Protein AF-A0A7W1ICN4-F1 (afdb_monomer_lite)

Foldseek 3Di:
DVVVLVVVLVPDPDPVSLVVLVVLLVVLVVVCVVPVLPLVSLLVNLVSLLPDDVVSRNDLVVSLVSLVSSCVNPVLSSLLSQCVSCLSVVDLVSNVVSLVVCLQVQQAVSCVVCPSVVSQLVSLVPDPDPVSSVVSVVSSVVSNVVNVD

Sequence (149 aa):
MAQACLSHARENPGLGAIGKVQKGRAALDRAIMLDPDNLEARTTLMQFLLQAPSIVGGSKSKARGQAQEIARRNPLRGLLARLEIAAAVGKERELVQVYDEAAPVLGTPADSAGTVSRAFLSTASKVKDGELREMLTAKLRAARITSRG

Structure (mmCIF, N/CA/C/O backbone):
data_AF-A0A7W1ICN4-F1
#
_entry.id   AF-A0A7W1ICN4-F1
#
loop_
_atom_site.group_PDB
_atom_site.id
_atom_site.type_symbol
_atom_site.label_atom_id
_atom_site.label_alt_id
_atom_site.label_comp_id
_atom_site.label_asym_id
_atom_site.label_entity_id
_atom_site.label_seq_id
_atom_site.pdbx_PDB_ins_code
_atom_site.Cartn_x
_atom_site.Cartn_y
_atom_site.Cartn_z
_atom_site.occupancy
_atom_site.B_iso_or_equiv
_atom_site.auth_seq_id
_atom_site.auth_comp_id
_atom_site.auth_asym_id
_atom_site.auth_atom_id
_atom_site.pdbx_PDB_model_num
ATOM 1 N N . MET A 1 1 ? 16.818 -11.977 -4.623 1.00 45.66 1 MET A N 1
ATOM 2 C CA . MET A 1 1 ? 17.805 -11.282 -5.485 1.00 45.66 1 MET A CA 1
ATOM 3 C C . MET A 1 1 ? 17.417 -9.831 -5.805 1.00 45.66 1 MET A C 1
ATOM 5 O O . MET A 1 1 ? 18.296 -8.982 -5.775 1.00 45.66 1 MET A O 1
ATOM 9 N N . ALA A 1 2 ? 16.136 -9.490 -6.016 1.00 47.25 2 ALA A N 1
ATOM 10 C CA . ALA A 1 2 ? 15.715 -8.110 -6.330 1.00 47.25 2 ALA A CA 1
ATOM 11 C C . ALA A 1 2 ? 15.937 -7.067 -5.205 1.00 47.25 2 ALA A C 1
ATOM 13 O O . ALA A 1 2 ? 16.170 -5.895 -5.488 1.00 47.25 2 ALA A O 1
ATOM 14 N N . GLN A 1 3 ? 15.935 -7.475 -3.930 1.00 45.19 3 GLN A N 1
ATOM 15 C CA . GLN A 1 3 ? 16.118 -6.557 -2.792 1.00 45.19 3 GLN A CA 1
ATOM 16 C C . GLN A 1 3 ? 17.562 -6.055 -2.610 1.00 45.19 3 GLN A C 1
ATOM 18 O O . GLN A 1 3 ? 17.759 -4.979 -2.052 1.00 45.19 3 GLN A O 1
ATOM 23 N N . ALA A 1 4 ? 18.566 -6.783 -3.113 1.00 46.09 4 ALA A N 1
ATOM 24 C CA . ALA A 1 4 ? 19.978 -6.432 -2.927 1.00 46.09 4 ALA A CA 1
ATOM 25 C C . ALA A 1 4 ? 20.443 -5.279 -3.840 1.00 46.09 4 ALA A C 1
ATOM 27 O O . ALA A 1 4 ? 21.344 -4.522 -3.483 1.00 46.09 4 ALA A O 1
ATOM 28 N N . CYS A 1 5 ? 19.799 -5.088 -4.998 1.00 47.78 5 CYS A N 1
ATOM 29 C CA . CYS A 1 5 ? 20.092 -3.944 -5.867 1.00 47.78 5 CYS A CA 1
ATOM 30 C C . CYS A 1 5 ? 19.538 -2.622 -5.320 1.00 47.78 5 CYS A C 1
ATOM 32 O O . CYS A 1 5 ? 20.074 -1.563 -5.646 1.00 47.78 5 CYS A O 1
ATOM 34 N N . LEU A 1 6 ? 18.488 -2.665 -4.492 1.00 48.91 6 LEU A N 1
ATO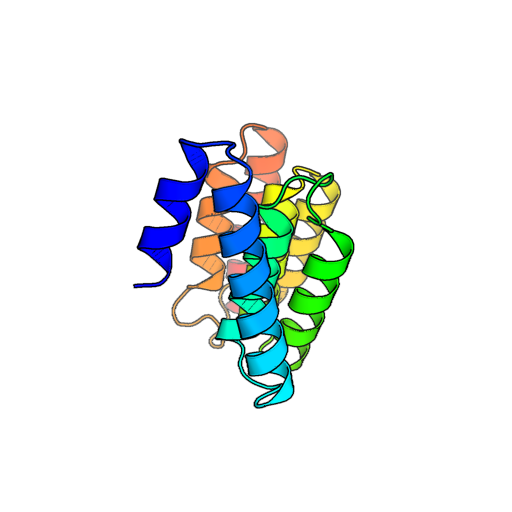M 35 C CA . LEU A 1 6 ? 17.841 -1.455 -3.985 1.00 48.91 6 LEU A CA 1
ATOM 36 C C . LEU A 1 6 ? 18.687 -0.748 -2.910 1.00 48.91 6 LEU A C 1
ATOM 38 O O . LEU A 1 6 ? 18.615 0.471 -2.778 1.00 48.91 6 LEU A O 1
ATOM 42 N N . SER A 1 7 ? 19.509 -1.497 -2.166 1.00 46.06 7 SER A N 1
ATOM 43 C CA . SER A 1 7 ? 20.344 -0.977 -1.073 1.00 46.06 7 SER A CA 1
ATOM 44 C C . SER A 1 7 ? 21.596 -0.252 -1.580 1.00 46.06 7 SER A C 1
ATOM 46 O O . SER A 1 7 ? 21.939 0.799 -1.055 1.00 46.06 7 SER A O 1
ATOM 48 N N . HIS A 1 8 ? 22.233 -0.744 -2.649 1.00 41.31 8 HIS A N 1
ATOM 49 C CA . HIS A 1 8 ? 23.480 -0.157 -3.167 1.00 41.31 8 HIS A CA 1
ATOM 50 C C . HIS A 1 8 ? 23.282 1.151 -3.956 1.00 41.31 8 HIS A C 1
ATOM 52 O O . HIS A 1 8 ? 24.215 1.937 -4.103 1.00 41.31 8 HIS A O 1
ATOM 58 N N . ALA A 1 9 ? 22.078 1.424 -4.468 1.00 44.50 9 ALA A N 1
ATOM 59 C CA . ALA A 1 9 ? 21.815 2.637 -5.249 1.00 44.50 9 ALA A CA 1
ATOM 60 C C . ALA A 1 9 ? 21.712 3.917 -4.394 1.00 44.50 9 ALA A C 1
ATOM 62 O O . ALA A 1 9 ? 21.742 5.016 -4.946 1.00 44.50 9 ALA A O 1
ATOM 63 N N . ARG A 1 10 ? 21.598 3.796 -3.062 1.00 49.78 10 ARG A N 1
ATOM 64 C CA . ARG A 1 10 ? 21.514 4.944 -2.142 1.00 49.78 10 ARG A CA 1
ATOM 65 C C . ARG A 1 10 ? 22.868 5.595 -1.839 1.00 49.78 10 ARG A C 1
ATOM 67 O O . ARG A 1 10 ? 22.879 6.745 -1.418 1.00 49.78 10 ARG A O 1
ATOM 74 N N . GLU A 1 11 ? 23.981 4.902 -2.084 1.00 46.31 11 GLU A N 1
ATOM 75 C CA . GLU A 1 11 ? 25.317 5.348 -1.654 1.00 46.31 11 GLU A CA 1
ATOM 76 C C . GLU A 1 11 ? 26.152 6.014 -2.766 1.00 46.31 11 GLU A C 1
ATOM 78 O O . GLU A 1 11 ? 27.210 6.562 -2.482 1.00 46.31 11 GLU A O 1
ATOM 83 N N . ASN A 1 12 ? 25.686 6.038 -4.025 1.00 42.00 12 ASN A N 1
ATOM 84 C CA . ASN A 1 12 ? 26.411 6.663 -5.143 1.00 42.00 12 ASN A CA 1
ATOM 85 C C . ASN A 1 12 ? 25.466 7.402 -6.119 1.00 42.00 12 ASN A C 1
ATOM 87 O O . ASN A 1 12 ? 24.903 6.760 -7.012 1.00 42.00 12 ASN A O 1
ATOM 91 N N . PRO A 1 13 ? 25.320 8.742 -6.053 1.00 43.41 13 PRO A N 1
ATOM 92 C CA . PRO A 1 13 ? 24.553 9.523 -7.029 1.00 43.41 13 PRO A CA 1
ATOM 93 C C . PRO A 1 13 ? 25.355 9.755 -8.328 1.00 43.41 13 PRO A C 1
ATOM 95 O O . PRO A 1 13 ? 25.421 10.861 -8.854 1.00 43.41 13 PRO A O 1
ATOM 98 N N . GLY A 1 14 ? 26.005 8.713 -8.850 1.00 44.78 14 GLY A N 1
ATOM 99 C CA . GLY A 1 14 ? 26.716 8.761 -10.126 1.00 44.78 14 GLY A CA 1
ATOM 100 C C . GLY A 1 14 ? 25.778 8.462 -11.298 1.00 44.78 14 GLY A C 1
ATOM 101 O O . GLY A 1 14 ? 24.922 7.580 -11.208 1.00 44.78 14 GLY A O 1
ATOM 102 N N . LEU A 1 15 ? 25.982 9.130 -12.437 1.00 49.59 15 LEU A N 1
ATOM 103 C CA . LEU A 1 15 ? 25.250 8.927 -13.704 1.00 49.59 15 LEU A CA 1
ATOM 104 C C . LEU A 1 15 ? 25.098 7.439 -14.118 1.00 49.59 15 LEU A C 1
ATOM 106 O O . LEU A 1 15 ? 24.115 7.068 -14.759 1.00 49.59 15 LEU A O 1
ATOM 110 N N . GLY A 1 16 ? 26.010 6.554 -13.693 1.00 47.81 16 GLY A N 1
ATOM 111 C CA . GLY A 1 16 ? 25.935 5.104 -13.926 1.00 47.81 16 GLY A CA 1
ATOM 112 C C . GLY A 1 16 ? 24.866 4.348 -13.115 1.00 47.81 16 GLY A C 1
ATOM 113 O O . GLY A 1 16 ? 24.321 3.355 -13.604 1.00 47.81 16 GLY A O 1
ATOM 114 N N . ALA A 1 17 ? 24.512 4.809 -11.910 1.00 51.34 17 ALA A N 1
ATOM 115 C CA . ALA A 1 17 ? 23.423 4.227 -11.116 1.00 51.34 17 ALA A CA 1
ATOM 116 C C . ALA A 1 17 ? 22.057 4.558 -11.738 1.00 51.34 17 ALA A C 1
ATOM 118 O O . ALA A 1 17 ? 21.186 3.691 -11.825 1.00 51.34 17 ALA A O 1
ATOM 119 N N . ILE A 1 18 ? 21.920 5.771 -12.285 1.00 52.81 18 ILE A N 1
ATOM 120 C CA . ILE A 1 18 ? 20.729 6.229 -13.014 1.00 52.81 18 ILE A CA 1
ATOM 121 C C . ILE A 1 18 ? 20.481 5.350 -14.255 1.00 52.81 18 ILE A C 1
ATOM 123 O O . ILE A 1 18 ? 19.350 4.931 -14.499 1.00 52.81 18 ILE A O 1
ATOM 127 N N . GLY A 1 19 ? 21.533 4.981 -14.997 1.00 54.75 19 GLY A N 1
ATOM 128 C CA . GLY A 1 19 ? 21.420 4.088 -16.158 1.00 54.75 19 GLY A CA 1
ATOM 129 C C . GLY A 1 19 ? 20.958 2.662 -15.815 1.00 54.75 19 GLY A C 1
ATOM 130 O O . GLY A 1 19 ? 20.161 2.076 -16.548 1.00 54.75 19 GLY A O 1
ATOM 131 N N . LYS A 1 20 ? 21.400 2.095 -14.684 1.00 56.78 20 LYS A N 1
ATOM 132 C CA . LYS A 1 20 ? 20.951 0.765 -14.212 1.00 56.78 20 LYS A CA 1
ATOM 133 C C . LYS A 1 20 ? 19.494 0.788 -13.741 1.00 56.78 20 LYS A C 1
ATOM 135 O O . LYS A 1 20 ? 18.730 -0.123 -14.049 1.00 56.78 20 LYS A O 1
ATOM 140 N N . VAL A 1 21 ? 19.112 1.863 -13.060 1.00 63.19 21 VAL A N 1
ATOM 141 C CA . VAL A 1 21 ? 17.748 2.164 -12.610 1.00 63.19 21 VAL A CA 1
ATOM 142 C C . VAL A 1 21 ? 16.800 2.253 -13.819 1.00 63.19 21 VAL A C 1
ATOM 144 O O . VAL A 1 21 ? 15.789 1.552 -13.862 1.00 63.19 21 VAL A O 1
ATOM 147 N N . GLN A 1 22 ? 17.165 2.984 -14.876 1.00 64.12 22 GLN A N 1
ATOM 148 C CA . GLN A 1 22 ? 16.359 3.063 -16.105 1.00 64.12 22 GLN A CA 1
ATOM 149 C C . GLN A 1 22 ? 16.247 1.727 -16.862 1.00 64.12 22 GLN A C 1
ATOM 151 O O . GLN A 1 22 ? 15.160 1.387 -17.329 1.00 64.12 22 GLN A O 1
ATOM 156 N N . LYS A 1 23 ? 17.327 0.934 -16.944 1.00 68.56 23 LYS A N 1
ATOM 157 C CA . LYS A 1 23 ? 17.278 -0.418 -17.536 1.00 68.56 23 LYS A CA 1
ATOM 158 C C . LYS A 1 23 ? 16.360 -1.358 -16.753 1.00 68.56 23 LYS A C 1
ATOM 160 O O . LYS A 1 23 ? 15.609 -2.111 -17.366 1.00 68.56 23 LYS A O 1
ATOM 165 N N . GLY A 1 24 ? 16.378 -1.278 -15.421 1.00 73.69 24 GLY A N 1
ATOM 166 C CA . GLY A 1 24 ? 15.456 -2.023 -14.561 1.00 73.69 24 GLY A CA 1
ATOM 167 C C . GLY A 1 24 ? 13.998 -1.671 -14.849 1.00 73.69 24 GLY A C 1
ATOM 168 O O . GLY A 1 24 ? 13.176 -2.562 -15.037 1.00 73.69 24 GLY A O 1
ATOM 169 N N . ARG A 1 25 ? 13.688 -0.378 -14.999 1.00 75.69 25 ARG A N 1
ATOM 170 C CA . ARG A 1 25 ? 12.350 0.064 -15.409 1.00 75.69 25 ARG A CA 1
ATOM 171 C C . ARG A 1 25 ? 11.948 -0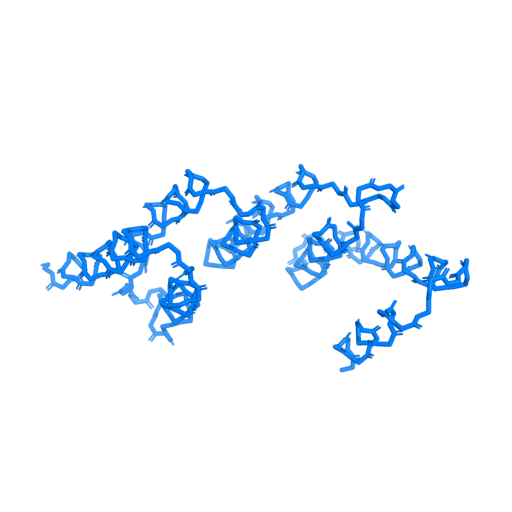.466 -16.786 1.00 75.69 25 ARG A C 1
ATOM 173 O O . ARG A 1 25 ? 10.848 -0.983 -16.917 1.00 75.69 25 ARG A O 1
ATOM 180 N N . ALA A 1 26 ? 12.827 -0.385 -17.784 1.00 80.12 26 ALA A N 1
ATOM 181 C CA . ALA A 1 26 ? 12.536 -0.896 -19.125 1.00 80.12 26 ALA A CA 1
ATOM 182 C C . ALA A 1 26 ? 12.299 -2.418 -19.133 1.00 80.12 26 ALA A C 1
ATOM 184 O O . ALA A 1 26 ? 11.432 -2.905 -19.857 1.00 80.12 26 ALA A O 1
ATOM 185 N N . ALA A 1 27 ? 13.032 -3.169 -18.305 1.00 82.50 27 ALA A N 1
ATOM 186 C CA . ALA A 1 27 ? 12.811 -4.601 -18.128 1.00 82.50 27 ALA A CA 1
ATOM 187 C C . ALA A 1 27 ? 11.444 -4.896 -17.487 1.00 82.50 27 ALA A C 1
ATOM 189 O O . ALA A 1 27 ? 10.756 -5.807 -17.936 1.00 82.50 27 ALA A O 1
ATOM 190 N N . LEU A 1 28 ? 11.025 -4.103 -16.494 1.00 83.62 28 LEU A N 1
ATOM 191 C CA . LEU A 1 28 ? 9.700 -4.217 -15.872 1.00 83.62 28 LEU A CA 1
ATOM 192 C C . LEU A 1 28 ? 8.576 -3.854 -16.845 1.00 83.62 28 LEU A C 1
ATOM 194 O O . LEU A 1 28 ? 7.600 -4.590 -16.939 1.00 83.62 28 LEU A O 1
ATOM 198 N N . ASP A 1 29 ? 8.730 -2.767 -17.603 1.00 84.00 29 ASP A N 1
ATOM 199 C CA . ASP A 1 29 ? 7.770 -2.375 -18.639 1.00 84.00 29 ASP A CA 1
ATOM 200 C C . ASP A 1 29 ? 7.629 -3.502 -19.678 1.00 84.00 29 ASP A C 1
ATOM 202 O O . ASP A 1 29 ? 6.515 -3.894 -20.022 1.00 84.00 29 ASP A O 1
ATOM 206 N N . ARG A 1 30 ? 8.743 -4.110 -20.110 1.00 86.38 30 ARG A N 1
ATOM 207 C CA . ARG A 1 30 ? 8.713 -5.248 -21.039 1.00 86.38 30 ARG A CA 1
ATOM 208 C C . ARG A 1 30 ? 8.099 -6.502 -20.418 1.00 86.38 30 ARG A C 1
ATOM 210 O O . ARG A 1 30 ? 7.367 -7.202 -21.106 1.00 86.38 30 ARG A O 1
ATOM 217 N N . ALA A 1 31 ? 8.347 -6.768 -19.137 1.00 86.50 31 ALA A N 1
ATOM 218 C CA . ALA A 1 31 ? 7.707 -7.868 -18.420 1.00 86.50 31 ALA A CA 1
ATOM 219 C C . ALA A 1 31 ? 6.183 -7.684 -18.352 1.00 86.50 31 ALA A C 1
ATOM 221 O O . ALA A 1 31 ? 5.462 -8.633 -18.620 1.00 86.50 31 ALA A O 1
ATOM 222 N N . ILE A 1 32 ? 5.696 -6.465 -18.092 1.00 88.56 32 ILE A N 1
ATOM 223 C CA . ILE A 1 32 ? 4.257 -6.148 -18.084 1.00 88.56 32 ILE A CA 1
ATOM 224 C C . ILE A 1 32 ? 3.659 -6.208 -19.497 1.00 88.56 32 ILE A C 1
ATOM 226 O O . ILE A 1 32 ? 2.499 -6.569 -19.657 1.00 88.56 32 ILE A O 1
ATOM 230 N N . MET A 1 33 ? 4.423 -5.855 -20.534 1.00 88.50 33 MET A N 1
ATOM 231 C CA . MET A 1 33 ? 3.971 -6.017 -21.921 1.00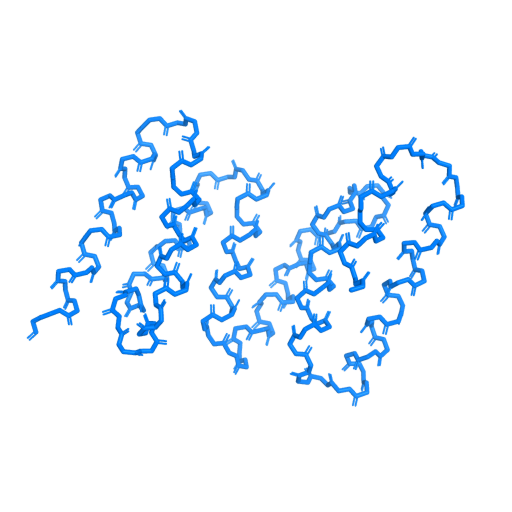 88.50 33 MET A CA 1
ATOM 232 C C . MET A 1 33 ? 3.825 -7.490 -22.318 1.00 88.50 33 MET A C 1
ATOM 234 O O . MET A 1 33 ? 2.909 -7.820 -23.064 1.00 88.50 33 MET A O 1
ATOM 238 N N . LEU A 1 34 ? 4.736 -8.352 -21.858 1.00 90.75 34 LEU A N 1
ATOM 239 C CA . LEU A 1 34 ? 4.699 -9.792 -22.131 1.00 90.75 34 LEU A CA 1
ATOM 240 C C . LEU A 1 34 ? 3.641 -10.507 -21.286 1.00 90.75 34 LEU A C 1
ATOM 242 O O . LEU A 1 34 ? 2.957 -11.393 -21.785 1.00 90.75 34 LEU A O 1
ATOM 246 N N . ASP A 1 35 ? 3.507 -10.105 -20.026 1.00 86.56 35 ASP A N 1
ATOM 247 C CA . ASP A 1 35 ? 2.524 -10.619 -19.083 1.00 86.56 35 ASP A CA 1
ATOM 248 C C . ASP A 1 35 ? 1.877 -9.447 -18.321 1.00 86.56 35 ASP A C 1
ATOM 250 O O . ASP A 1 35 ? 2.387 -8.993 -17.285 1.00 86.56 35 ASP A O 1
ATOM 254 N N . PRO A 1 36 ? 0.732 -8.941 -18.816 1.00 86.38 36 PRO A N 1
ATOM 255 C CA . PRO A 1 36 ? 0.003 -7.859 -18.168 1.00 86.38 36 PRO A CA 1
ATOM 256 C C . PRO A 1 36 ? -0.510 -8.214 -16.777 1.00 86.38 36 PRO A C 1
ATOM 258 O O . PRO A 1 36 ? -0.829 -7.292 -16.020 1.00 86.38 36 PRO A O 1
ATOM 261 N N . ASP A 1 37 ? -0.598 -9.495 -16.429 1.00 87.69 37 ASP A N 1
ATOM 262 C CA . ASP A 1 37 ? -1.104 -9.974 -15.146 1.00 87.69 37 ASP A CA 1
ATOM 263 C C . ASP A 1 37 ? 0.011 -10.246 -14.137 1.00 87.69 37 ASP A C 1
ATOM 265 O O . ASP A 1 37 ? -0.265 -10.550 -12.973 1.00 87.69 37 ASP A O 1
ATOM 269 N N . ASN A 1 38 ? 1.266 -9.998 -14.525 1.00 87.75 38 ASN A N 1
ATOM 270 C CA . ASN A 1 38 ? 2.413 -10.076 -13.638 1.00 87.75 38 ASN A CA 1
ATOM 271 C C . ASN A 1 38 ? 2.363 -8.992 -12.546 1.00 87.75 38 ASN A C 1
ATOM 273 O O . ASN A 1 38 ? 2.912 -7.889 -12.659 1.00 87.75 38 ASN A O 1
ATOM 277 N N . LEU A 1 39 ? 1.694 -9.325 -11.442 1.00 86.31 39 LEU A N 1
ATOM 278 C CA . LEU A 1 39 ? 1.536 -8.445 -10.288 1.00 86.31 39 LEU A CA 1
ATOM 279 C C . LEU A 1 39 ? 2.875 -8.073 -9.650 1.00 86.31 39 LEU A C 1
ATOM 281 O O . LEU A 1 39 ? 2.996 -6.984 -9.103 1.00 86.31 39 LEU A O 1
ATOM 285 N N . GLU A 1 40 ? 3.876 -8.950 -9.705 1.00 84.12 40 GLU A N 1
ATOM 286 C CA . GLU A 1 40 ? 5.197 -8.678 -9.136 1.00 84.12 40 GLU A CA 1
ATOM 287 C C . GLU A 1 40 ? 5.939 -7.603 -9.936 1.00 84.12 40 GLU A C 1
ATOM 289 O O . GLU A 1 40 ? 6.476 -6.657 -9.353 1.00 84.12 40 GLU A O 1
ATOM 294 N N . ALA A 1 41 ? 5.896 -7.683 -11.268 1.00 86.69 41 ALA A N 1
ATOM 295 C CA . ALA A 1 41 ? 6.464 -6.666 -12.144 1.00 86.69 41 ALA A CA 1
ATOM 296 C C . ALA A 1 41 ? 5.765 -5.311 -11.952 1.00 86.69 41 ALA A C 1
ATOM 298 O O . ALA A 1 41 ? 6.432 -4.282 -11.818 1.00 86.69 41 ALA A O 1
ATOM 299 N N . ARG A 1 42 ? 4.429 -5.305 -11.842 1.00 88.69 42 ARG A N 1
ATOM 300 C CA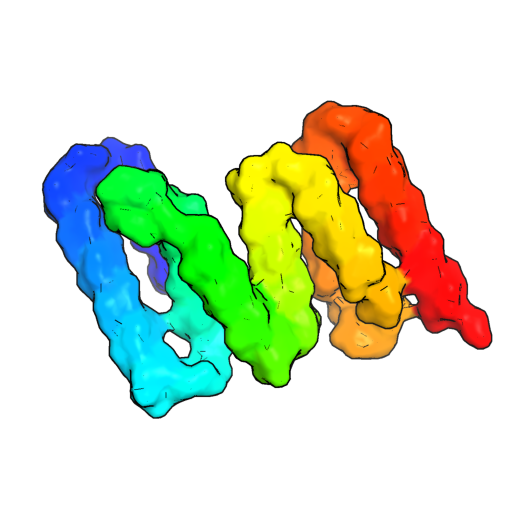 . ARG A 1 42 ? 3.647 -4.087 -11.565 1.00 88.69 42 ARG A CA 1
ATOM 301 C C . ARG A 1 42 ? 3.968 -3.475 -10.206 1.00 88.69 42 ARG A C 1
ATOM 303 O O . ARG A 1 42 ? 4.178 -2.265 -10.125 1.00 88.69 42 ARG A O 1
ATOM 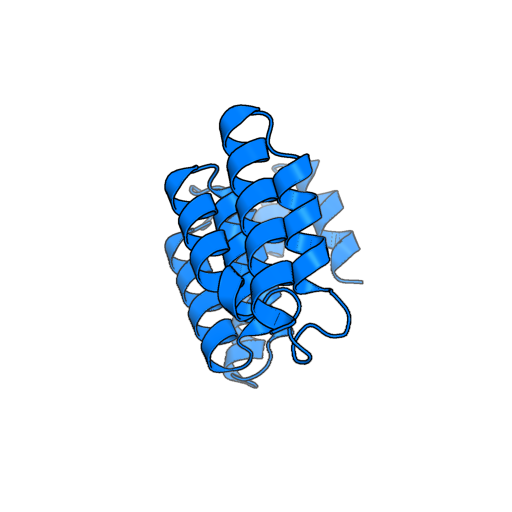310 N N . THR A 1 43 ? 4.039 -4.288 -9.151 1.00 86.38 43 THR A N 1
ATOM 311 C CA . THR A 1 43 ? 4.396 -3.816 -7.805 1.00 86.38 43 THR A CA 1
ATOM 312 C C . THR A 1 43 ? 5.810 -3.251 -7.796 1.00 86.38 43 THR A C 1
ATOM 314 O O . THR A 1 43 ? 6.033 -2.158 -7.282 1.00 86.38 43 THR A O 1
ATOM 317 N N . THR A 1 44 ? 6.758 -3.936 -8.432 1.00 86.62 44 THR A N 1
ATOM 318 C CA . THR A 1 44 ? 8.146 -3.470 -8.504 1.00 86.62 44 THR A CA 1
ATOM 319 C C . THR A 1 44 ? 8.247 -2.155 -9.281 1.00 86.62 44 THR A C 1
ATOM 321 O O . THR A 1 44 ? 8.945 -1.236 -8.853 1.00 86.62 44 THR A O 1
ATOM 324 N N . LEU A 1 45 ? 7.502 -2.008 -10.383 1.00 86.38 45 LEU A N 1
ATOM 325 C CA . LEU A 1 45 ? 7.437 -0.758 -11.141 1.00 86.38 45 LEU A CA 1
ATOM 326 C C . LEU A 1 45 ? 6.818 0.376 -10.313 1.00 86.38 45 LEU A C 1
ATOM 328 O O . LEU A 1 45 ? 7.320 1.499 -10.334 1.00 86.38 45 LEU A O 1
ATOM 332 N N . MET A 1 46 ? 5.760 0.097 -9.550 1.00 88.44 46 MET A N 1
ATOM 333 C CA . MET A 1 46 ? 5.169 1.063 -8.623 1.00 88.44 46 MET A CA 1
ATOM 334 C C . MET A 1 46 ? 6.188 1.529 -7.574 1.00 88.44 46 MET A C 1
ATOM 336 O O . MET A 1 46 ? 6.359 2.733 -7.388 1.00 88.44 46 MET A O 1
ATOM 340 N N . GLN A 1 47 ? 6.888 0.601 -6.919 1.00 83.62 47 GLN A N 1
ATOM 341 C CA . GLN A 1 47 ? 7.901 0.918 -5.905 1.00 83.62 47 GLN A CA 1
ATOM 342 C C . GLN A 1 47 ? 9.051 1.728 -6.494 1.00 83.62 47 GLN A C 1
ATOM 344 O O . GLN A 1 47 ? 9.494 2.713 -5.906 1.00 83.62 47 GLN A O 1
ATOM 349 N N . PHE A 1 48 ? 9.485 1.369 -7.699 1.00 82.81 48 PHE A N 1
ATOM 350 C CA . PHE A 1 48 ? 10.479 2.124 -8.443 1.00 82.81 48 PHE A CA 1
ATOM 351 C C . PHE A 1 48 ? 10.029 3.572 -8.686 1.00 82.81 48 PHE A C 1
ATOM 353 O O . PHE A 1 48 ? 10.786 4.510 -8.439 1.00 82.81 48 PHE A O 1
ATOM 360 N N . LEU A 1 49 ? 8.776 3.767 -9.110 1.00 83.44 49 LEU A N 1
ATOM 361 C CA . LEU A 1 49 ? 8.185 5.090 -9.330 1.00 83.44 49 LEU A CA 1
ATOM 362 C C . LEU A 1 49 ? 8.017 5.903 -8.034 1.00 83.44 49 LEU A C 1
ATOM 364 O O . LEU A 1 49 ? 7.962 7.130 -8.113 1.00 83.44 49 LEU A O 1
ATOM 368 N N . LEU A 1 50 ? 7.930 5.244 -6.872 1.00 79.88 50 LEU A N 1
ATOM 369 C CA . LEU A 1 50 ? 7.864 5.879 -5.550 1.00 79.88 50 LEU A CA 1
ATOM 370 C C . LEU A 1 50 ? 9.238 6.251 -4.980 1.00 79.88 50 LEU A C 1
ATOM 372 O O . LEU A 1 50 ? 9.359 7.296 -4.346 1.00 79.88 50 LEU A O 1
ATOM 376 N N . GLN A 1 51 ? 10.252 5.401 -5.166 1.00 73.94 51 GLN A N 1
ATOM 377 C CA . GLN A 1 51 ? 11.602 5.619 -4.629 1.00 73.94 51 GLN A CA 1
ATOM 378 C C . GLN A 1 51 ? 12.430 6.580 -5.491 1.00 73.94 51 GLN A C 1
ATOM 380 O O . GLN A 1 51 ? 13.332 7.242 -4.978 1.00 73.94 51 GLN A O 1
ATOM 385 N N . ALA A 1 52 ? 12.152 6.659 -6.795 1.00 69.12 52 ALA A N 1
ATOM 386 C CA . ALA A 1 52 ? 12.853 7.574 -7.684 1.00 69.12 52 ALA A CA 1
ATOM 387 C C . ALA A 1 52 ? 12.504 9.042 -7.350 1.00 69.12 52 ALA A C 1
ATOM 389 O O . ALA A 1 52 ? 11.322 9.380 -7.245 1.00 69.12 52 ALA A O 1
ATOM 390 N N . PRO A 1 53 ? 13.495 9.947 -7.229 1.00 60.19 53 PRO A N 1
ATOM 391 C CA . PRO A 1 53 ? 13.234 11.379 -7.144 1.00 60.19 53 PRO A CA 1
ATOM 392 C C . PRO A 1 53 ? 12.388 11.868 -8.327 1.00 60.19 53 PRO A C 1
ATOM 394 O O . PRO A 1 53 ? 12.554 11.399 -9.458 1.00 60.19 53 PRO A O 1
ATOM 397 N N . SER A 1 54 ? 11.533 12.870 -8.096 1.00 59.72 54 SER A N 1
ATOM 398 C CA . SER A 1 54 ? 10.684 13.463 -9.143 1.00 59.72 54 SER A CA 1
ATOM 399 C C . SER A 1 54 ? 11.481 13.935 -10.371 1.00 59.72 54 SER A C 1
ATOM 401 O O . SER A 1 54 ? 10.966 13.908 -11.483 1.00 59.72 54 SER A O 1
ATOM 403 N N . ILE A 1 55 ? 12.754 14.307 -10.179 1.00 52.66 55 ILE A N 1
ATOM 404 C CA . ILE A 1 55 ? 13.676 14.791 -11.222 1.00 52.66 55 ILE A CA 1
ATOM 405 C C . ILE A 1 55 ? 14.137 13.665 -12.169 1.00 52.66 55 ILE A C 1
ATOM 407 O O . ILE A 1 55 ? 14.335 13.907 -13.354 1.00 52.66 55 ILE A O 1
ATOM 411 N N . VAL A 1 56 ? 14.267 12.422 -11.690 1.00 54.19 56 VAL A N 1
ATOM 412 C CA . VAL A 1 56 ? 14.746 11.268 -12.488 1.00 54.19 56 VAL A CA 1
ATOM 413 C C . VAL A 1 56 ? 13.617 10.342 -12.959 1.00 54.19 56 VAL A C 1
ATOM 415 O O . VAL A 1 56 ? 13.867 9.237 -13.439 1.00 54.19 56 VAL A O 1
ATOM 418 N N . GLY A 1 57 ? 12.362 10.792 -12.864 1.00 52.91 57 GLY A N 1
ATOM 419 C CA . GLY A 1 57 ? 11.205 10.074 -13.408 1.00 52.91 57 GLY A CA 1
ATOM 420 C C . GLY A 1 57 ? 10.315 9.376 -12.379 1.00 52.91 57 GLY A C 1
ATOM 421 O O . GLY A 1 57 ? 9.460 8.579 -12.775 1.00 52.91 57 GLY A O 1
ATOM 422 N N . GLY A 1 58 ? 10.461 9.685 -11.087 1.00 62.84 58 GLY A N 1
ATOM 423 C CA . GLY A 1 58 ? 9.472 9.322 -10.074 1.00 62.84 58 GLY A CA 1
ATOM 424 C C . GLY A 1 58 ? 8.161 10.069 -10.305 1.00 62.84 58 GLY A C 1
ATOM 425 O O . GLY A 1 58 ? 8.107 11.295 -10.242 1.00 62.84 58 GLY A O 1
ATOM 426 N N . SER A 1 59 ? 7.083 9.345 -10.600 1.00 76.19 59 SER A N 1
ATOM 427 C CA . SER A 1 59 ? 5.754 9.937 -10.747 1.00 76.19 59 SER A CA 1
ATOM 428 C C . SER A 1 59 ? 4.780 9.197 -9.852 1.00 76.19 59 SER A C 1
ATOM 430 O O . SER A 1 59 ? 4.334 8.095 -10.171 1.00 76.19 59 SER A O 1
ATOM 432 N N . LYS A 1 60 ? 4.401 9.850 -8.749 1.00 79.56 60 LYS A N 1
ATOM 433 C CA . LYS A 1 60 ? 3.367 9.361 -7.823 1.00 79.56 60 LYS A CA 1
ATOM 434 C C . LYS A 1 60 ? 2.054 9.065 -8.560 1.00 79.56 60 LYS A C 1
ATOM 436 O O . LYS A 1 60 ? 1.371 8.105 -8.231 1.00 79.56 60 LYS A O 1
ATOM 441 N N . SER A 1 61 ? 1.744 9.831 -9.611 1.00 82.38 61 SER A N 1
ATOM 442 C CA . SER A 1 61 ? 0.593 9.576 -10.486 1.00 82.38 61 SER A CA 1
ATOM 443 C C . SER A 1 61 ? 0.711 8.235 -11.224 1.00 82.38 61 SER A C 1
ATOM 445 O O . SER A 1 61 ? -0.208 7.421 -11.181 1.00 82.38 61 SER A O 1
ATOM 447 N N . LYS A 1 62 ? 1.876 7.936 -11.817 1.00 84.94 62 LYS A N 1
ATOM 448 C CA . LYS A 1 62 ? 2.118 6.638 -12.472 1.00 84.94 62 LYS A CA 1
ATOM 449 C C . LYS A 1 62 ? 2.110 5.478 -11.473 1.00 84.94 62 LYS A C 1
ATOM 451 O O . LYS A 1 62 ? 1.578 4.420 -11.793 1.00 84.94 62 LYS A O 1
ATOM 456 N N . ALA A 1 63 ? 2.646 5.682 -10.266 1.00 87.44 63 ALA A N 1
ATOM 457 C CA . ALA A 1 63 ? 2.578 4.687 -9.196 1.00 87.44 63 ALA A CA 1
ATOM 458 C C . ALA A 1 63 ? 1.118 4.377 -8.821 1.00 87.44 63 ALA A C 1
ATOM 460 O O . ALA A 1 63 ? 0.741 3.210 -8.751 1.00 87.44 63 ALA A O 1
ATOM 461 N N . ARG A 1 64 ? 0.264 5.404 -8.687 1.00 87.94 64 ARG A N 1
ATOM 462 C CA . ARG A 1 64 ? -1.183 5.220 -8.473 1.00 87.94 64 ARG A CA 1
ATOM 463 C C . ARG A 1 64 ? -1.849 4.463 -9.621 1.00 87.94 64 ARG A C 1
ATOM 465 O O . ARG A 1 64 ? -2.679 3.600 -9.355 1.00 87.94 64 ARG A O 1
ATOM 472 N N . GLY A 1 65 ? -1.456 4.730 -10.868 1.00 90.62 65 GLY A N 1
ATOM 473 C CA . GLY A 1 65 ? -1.922 3.967 -12.030 1.00 90.62 65 GLY A CA 1
ATOM 474 C C . GLY A 1 65 ? -1.586 2.477 -11.922 1.00 90.62 65 GLY A C 1
ATOM 475 O O . GLY A 1 65 ? -2.463 1.633 -12.080 1.00 90.62 65 GLY A O 1
ATOM 476 N N . GLN A 1 66 ? -0.348 2.137 -11.550 1.00 90.75 66 GLN A N 1
ATOM 477 C CA . GLN A 1 66 ? 0.029 0.737 -11.317 1.00 90.75 66 GLN A CA 1
ATOM 478 C C . GLN A 1 66 ? -0.737 0.120 -10.140 1.00 90.75 66 GLN A C 1
ATOM 480 O O . GLN A 1 66 ? -1.216 -1.004 -10.256 1.00 90.75 66 GLN A O 1
ATOM 485 N N . ALA A 1 67 ? -0.936 0.851 -9.041 1.00 90.94 67 ALA A N 1
ATOM 486 C CA . ALA A 1 67 ? -1.736 0.371 -7.914 1.00 90.94 67 ALA A CA 1
ATOM 487 C C . ALA A 1 67 ? -3.206 0.113 -8.290 1.00 90.94 67 ALA A C 1
ATOM 489 O O . ALA A 1 67 ? -3.810 -0.828 -7.778 1.00 90.94 67 ALA A O 1
ATOM 490 N N . GLN A 1 68 ? -3.789 0.903 -9.197 1.00 91.50 68 GLN A N 1
ATOM 491 C CA . GLN A 1 68 ? -5.124 0.634 -9.741 1.00 91.50 68 GLN A CA 1
ATOM 492 C C . GLN A 1 68 ? -5.147 -0.642 -10.585 1.00 91.50 68 GLN A C 1
ATOM 494 O O . GLN A 1 68 ? -6.030 -1.474 -10.395 1.00 91.50 68 GLN A O 1
ATOM 499 N N . GLU A 1 69 ? -4.165 -0.832 -11.464 1.00 92.69 69 GLU A N 1
ATOM 500 C CA . GLU A 1 69 ? -4.050 -2.046 -12.276 1.00 92.69 69 GLU A CA 1
ATOM 501 C C . GLU A 1 69 ? -3.822 -3.307 -11.431 1.00 92.69 69 GLU A C 1
ATOM 503 O O . GLU A 1 69 ? -4.366 -4.368 -11.743 1.00 92.69 69 GLU A O 1
ATOM 508 N N . ILE A 1 70 ? -3.062 -3.191 -10.338 1.00 91.69 70 ILE A N 1
ATOM 509 C CA . ILE A 1 70 ? -2.903 -4.255 -9.341 1.00 91.69 70 ILE A CA 1
ATOM 510 C C . ILE A 1 70 ? -4.243 -4.516 -8.648 1.00 91.69 70 ILE A C 1
ATOM 512 O O . ILE A 1 70 ? -4.646 -5.668 -8.561 1.00 91.69 70 ILE A O 1
ATOM 516 N N . ALA A 1 71 ? -4.957 -3.475 -8.206 1.00 90.94 71 ALA A N 1
ATOM 517 C CA . ALA A 1 71 ? -6.241 -3.617 -7.515 1.00 90.94 71 ALA A CA 1
ATOM 518 C C . ALA A 1 71 ? -7.315 -4.297 -8.375 1.00 90.94 71 ALA A C 1
ATOM 520 O O . ALA A 1 71 ? -8.083 -5.102 -7.856 1.00 90.94 71 ALA A O 1
ATOM 521 N N . ARG A 1 72 ? -7.344 -4.012 -9.686 1.00 90.38 72 ARG A N 1
ATOM 522 C CA . ARG A 1 72 ? -8.264 -4.657 -10.640 1.00 90.38 72 ARG A CA 1
ATOM 523 C C . ARG A 1 72 ? -8.068 -6.171 -10.719 1.00 90.38 72 ARG A C 1
ATOM 525 O O . ARG A 1 72 ? -9.030 -6.895 -10.925 1.00 90.38 72 ARG A O 1
ATOM 532 N N . ARG A 1 73 ? -6.827 -6.632 -10.564 1.00 90.31 73 ARG A N 1
ATOM 533 C CA . ARG A 1 73 ? -6.443 -8.050 -10.651 1.00 90.31 73 ARG A CA 1
ATOM 534 C C . ARG A 1 73 ? -6.478 -8.748 -9.299 1.00 90.31 73 ARG A C 1
ATOM 536 O O . ARG A 1 73 ? -6.880 -9.897 -9.190 1.00 90.31 73 ARG A O 1
ATOM 543 N N . ASN A 1 74 ? -6.018 -8.057 -8.263 1.00 89.00 74 ASN A N 1
ATOM 544 C CA . ASN A 1 74 ? -5.975 -8.540 -6.897 1.00 89.00 74 ASN A CA 1
ATOM 545 C C . ASN A 1 74 ? -6.272 -7.373 -5.936 1.00 89.00 74 ASN A C 1
ATOM 547 O O . ASN A 1 74 ? -5.378 -6.566 -5.649 1.00 89.00 74 ASN A O 1
ATOM 551 N N . PRO A 1 75 ? -7.506 -7.293 -5.407 1.00 87.75 75 PRO A N 1
ATOM 552 C CA . PRO A 1 75 ? -7.925 -6.208 -4.524 1.00 87.75 75 PRO A CA 1
ATOM 553 C C . PRO A 1 75 ? -7.045 -6.060 -3.275 1.00 87.75 75 PRO A C 1
ATOM 555 O O . PRO A 1 75 ? -6.680 -4.943 -2.911 1.00 87.75 75 PRO A O 1
ATOM 558 N N . LEU A 1 76 ? -6.625 -7.174 -2.662 1.00 87.56 76 LEU A N 1
ATOM 559 C CA . LEU A 1 76 ? -5.780 -7.173 -1.459 1.00 87.56 76 LEU A CA 1
ATOM 560 C C . LEU A 1 76 ? -4.400 -6.572 -1.740 1.00 87.56 76 LEU A C 1
ATOM 562 O O . LEU A 1 76 ? -3.928 -5.704 -1.005 1.00 87.56 76 LEU A O 1
ATOM 566 N N . ARG A 1 77 ? -3.756 -6.990 -2.836 1.00 88.00 77 ARG A N 1
ATOM 567 C CA . ARG A 1 77 ? -2.477 -6.409 -3.269 1.00 88.00 77 ARG A CA 1
ATOM 568 C C . ARG A 1 77 ? -2.630 -4.950 -3.684 1.00 88.00 77 ARG A C 1
ATOM 570 O O . ARG A 1 77 ? -1.723 -4.160 -3.441 1.00 88.00 77 ARG A O 1
ATOM 577 N N . GLY A 1 78 ? -3.773 -4.582 -4.258 1.00 90.50 78 GLY A N 1
ATOM 578 C CA . GLY A 1 78 ? -4.106 -3.199 -4.583 1.00 90.50 78 GLY A CA 1
ATOM 579 C C . GLY A 1 78 ? -4.162 -2.298 -3.352 1.00 90.50 78 GLY A C 1
ATOM 580 O O . GLY A 1 78 ? -3.598 -1.206 -3.369 1.00 90.50 78 GLY A O 1
ATOM 581 N N . LEU A 1 79 ? -4.782 -2.768 -2.265 1.00 90.56 79 LEU A N 1
ATOM 582 C CA . LEU A 1 79 ? -4.827 -2.048 -0.989 1.00 90.56 79 LEU A CA 1
ATOM 583 C C . LEU A 1 79 ? -3.427 -1.851 -0.397 1.00 90.56 79 LEU A C 1
ATOM 585 O O . LEU A 1 79 ? -3.090 -0.744 0.019 1.00 90.56 79 LEU A O 1
ATOM 589 N N . LEU A 1 80 ? -2.585 -2.889 -0.417 1.00 90.12 80 LEU A N 1
ATOM 590 C CA . LEU A 1 80 ? -1.192 -2.794 0.037 1.00 90.12 80 LEU A CA 1
ATOM 591 C C . LEU A 1 80 ? -0.383 -1.786 -0.792 1.00 90.12 80 LEU A C 1
ATOM 593 O O . LEU A 1 80 ? 0.328 -0.954 -0.234 1.00 90.12 80 LEU A O 1
ATOM 597 N N . ALA A 1 81 ? -0.538 -1.826 -2.116 1.00 91.06 81 ALA A N 1
ATOM 598 C CA . ALA A 1 81 ? 0.097 -0.891 -3.038 1.00 91.06 81 ALA A CA 1
ATOM 599 C C . ALA A 1 81 ? -0.319 0.565 -2.752 1.00 91.06 81 ALA A C 1
ATOM 601 O O . ALA A 1 81 ? 0.524 1.457 -2.664 1.00 91.06 81 ALA A O 1
ATOM 602 N N . ARG A 1 82 ? -1.618 0.814 -2.543 1.00 91.25 82 ARG A N 1
ATOM 603 C CA . ARG A 1 82 ? -2.134 2.145 -2.178 1.00 91.25 82 ARG A CA 1
ATOM 604 C C . ARG A 1 82 ? -1.632 2.609 -0.814 1.00 91.25 82 ARG A C 1
ATOM 606 O O . ARG A 1 82 ? -1.270 3.776 -0.688 1.00 91.25 82 ARG A O 1
ATOM 613 N N . LEU A 1 83 ? -1.568 1.716 0.177 1.00 91.75 83 LEU A N 1
ATOM 614 C CA . LEU A 1 83 ? -1.025 2.022 1.502 1.00 91.75 83 LEU A CA 1
ATOM 615 C C . LEU A 1 83 ? 0.434 2.471 1.407 1.00 91.75 83 LEU A C 1
ATOM 617 O O . LEU A 1 83 ? 0.804 3.475 2.011 1.00 91.75 83 LEU A O 1
ATOM 621 N N . GLU A 1 84 ? 1.248 1.759 0.626 1.00 89.25 84 GLU A N 1
ATOM 622 C CA . GLU A 1 84 ? 2.654 2.102 0.411 1.00 89.25 84 GLU A CA 1
ATOM 623 C C . GLU A 1 84 ? 2.801 3.478 -0.255 1.00 89.25 84 GLU A C 1
ATOM 625 O O . GLU A 1 84 ? 3.591 4.306 0.203 1.00 89.25 84 GLU A O 1
ATOM 630 N N . ILE A 1 85 ? 1.985 3.765 -1.278 1.00 89.31 85 ILE A N 1
ATOM 631 C CA . ILE A 1 85 ? 1.946 5.084 -1.926 1.00 89.31 85 ILE A CA 1
ATOM 632 C C . ILE A 1 85 ? 1.559 6.169 -0.917 1.00 89.31 85 ILE A C 1
ATOM 634 O O . ILE A 1 85 ? 2.263 7.171 -0.817 1.00 89.31 85 ILE A O 1
ATOM 638 N N . ALA A 1 86 ? 0.470 5.987 -0.168 1.00 89.25 86 ALA A N 1
ATOM 639 C CA . ALA A 1 86 ? -0.031 6.983 0.776 1.00 89.25 86 ALA A CA 1
ATOM 640 C C . ALA A 1 86 ? 0.982 7.267 1.897 1.00 89.25 86 ALA A C 1
ATOM 642 O O . ALA A 1 86 ? 1.256 8.430 2.205 1.00 89.25 86 ALA A O 1
ATOM 643 N N . ALA A 1 87 ? 1.608 6.217 2.438 1.00 87.12 87 ALA A N 1
ATOM 644 C CA . ALA A 1 87 ? 2.670 6.331 3.432 1.00 87.12 87 ALA A CA 1
ATOM 645 C C . ALA A 1 87 ? 3.904 7.064 2.877 1.00 87.12 87 ALA A C 1
ATOM 647 O O . ALA A 1 87 ? 4.475 7.909 3.563 1.00 87.12 87 ALA A O 1
ATOM 648 N N . ALA A 1 88 ? 4.289 6.800 1.623 1.00 83.94 88 ALA A N 1
ATOM 649 C CA . ALA A 1 88 ? 5.402 7.483 0.961 1.00 83.94 88 ALA A CA 1
ATOM 650 C C . ALA A 1 88 ? 5.077 8.936 0.568 1.00 83.94 88 ALA A C 1
ATOM 652 O O . ALA A 1 88 ? 5.964 9.789 0.513 1.00 83.94 88 ALA A O 1
ATOM 653 N N . VAL A 1 89 ? 3.812 9.243 0.262 1.00 83.12 89 VAL A N 1
ATOM 654 C CA . VAL A 1 89 ? 3.363 10.611 -0.025 1.00 83.12 89 VAL A CA 1
ATOM 655 C C . VAL A 1 89 ? 3.358 11.453 1.250 1.00 83.12 89 VAL A C 1
ATOM 657 O O . VAL A 1 89 ? 3.638 12.648 1.160 1.00 83.12 89 VAL A O 1
ATOM 660 N N . GLY A 1 90 ? 3.052 10.842 2.399 1.00 78.19 90 GLY A N 1
ATOM 661 C CA . GLY A 1 90 ? 3.003 11.513 3.698 1.00 78.19 90 GLY A CA 1
ATOM 662 C C . GLY A 1 90 ? 1.805 12.451 3.861 1.00 78.19 90 GLY A C 1
ATOM 663 O O . GLY A 1 90 ? 1.827 13.326 4.717 1.00 78.19 90 GLY A O 1
ATOM 664 N N . LYS A 1 91 ? 0.767 12.311 3.025 1.00 83.25 91 LYS A N 1
ATOM 665 C CA . LYS A 1 91 ? -0.474 13.083 3.150 1.00 83.25 91 LYS A CA 1
ATOM 666 C C . LYS A 1 91 ? -1.463 12.319 4.013 1.00 83.25 91 LYS A C 1
ATOM 668 O O . LYS A 1 91 ? -1.978 11.286 3.592 1.00 83.25 91 LYS A O 1
ATOM 673 N N . GLU A 1 92 ? -1.783 12.879 5.171 1.00 86.00 92 GLU A N 1
ATOM 674 C CA . GLU A 1 92 ? -2.701 12.283 6.147 1.00 86.00 92 GLU A CA 1
ATOM 675 C C . GLU A 1 92 ? -4.055 11.952 5.528 1.00 86.00 92 GLU A C 1
ATOM 677 O O . GLU A 1 92 ? -4.525 10.827 5.637 1.00 86.00 92 GLU A O 1
ATOM 682 N N . ARG A 1 93 ? -4.632 12.891 4.770 1.00 86.38 93 ARG A N 1
ATOM 683 C CA . ARG A 1 93 ? -5.919 12.698 4.088 1.00 86.38 93 ARG A CA 1
ATOM 684 C C . ARG A 1 93 ? -5.930 11.479 3.162 1.00 86.38 93 ARG A C 1
ATOM 686 O O . ARG A 1 93 ? -6.920 10.761 3.108 1.00 86.38 93 ARG A O 1
ATOM 693 N N . GLU A 1 94 ? -4.838 11.252 2.433 1.00 86.38 94 GLU A N 1
ATOM 694 C CA . GLU A 1 94 ? -4.715 10.106 1.524 1.00 86.38 94 GLU A CA 1
ATOM 695 C C . GLU A 1 94 ? -4.530 8.807 2.315 1.00 86.38 94 GLU A C 1
ATOM 697 O O . GLU A 1 94 ? -5.126 7.790 1.977 1.00 86.38 94 GLU A O 1
ATOM 702 N N . LEU A 1 95 ? -3.766 8.853 3.409 1.00 88.75 95 LEU A N 1
ATOM 703 C CA . LEU A 1 95 ? -3.593 7.712 4.301 1.00 88.75 95 LEU A CA 1
ATOM 704 C C . LEU A 1 95 ? -4.923 7.297 4.942 1.00 88.75 95 LEU A C 1
ATOM 706 O O . LEU A 1 95 ? -5.270 6.123 4.900 1.00 88.75 95 LEU A O 1
ATOM 710 N N . VAL A 1 96 ? -5.696 8.251 5.461 1.00 90.56 96 VAL A N 1
ATOM 711 C CA . VAL A 1 96 ? -7.022 8.002 6.046 1.00 90.56 96 VAL A CA 1
ATOM 712 C C . VAL A 1 96 ? -7.967 7.379 5.026 1.00 90.56 96 VAL A C 1
ATOM 714 O O . VAL A 1 96 ? -8.594 6.366 5.324 1.00 90.56 96 VAL A O 1
ATOM 717 N N . GLN A 1 97 ? -8.007 7.921 3.807 1.00 89.94 97 GLN A N 1
ATOM 718 C CA . GLN A 1 97 ? -8.845 7.382 2.739 1.00 89.94 97 GLN A CA 1
ATOM 719 C C . GLN A 1 97 ? -8.514 5.913 2.440 1.00 89.94 97 GLN A C 1
ATOM 721 O O . GLN A 1 97 ? -9.416 5.092 2.302 1.00 89.94 97 GLN A O 1
ATOM 726 N N . VAL A 1 98 ? -7.229 5.555 2.386 1.00 91.06 98 VAL A N 1
ATOM 727 C CA . VAL A 1 98 ? -6.820 4.164 2.147 1.00 91.06 98 VAL A CA 1
ATOM 728 C C . VAL A 1 98 ? -7.250 3.239 3.293 1.00 91.06 98 VAL A C 1
ATOM 730 O O . VAL A 1 98 ? -7.586 2.083 3.044 1.00 91.06 98 VAL A O 1
ATOM 733 N N . TYR A 1 99 ? -7.280 3.721 4.538 1.00 89.75 99 TYR A N 1
ATOM 734 C CA . TYR A 1 99 ? -7.789 2.941 5.675 1.00 89.75 99 TYR A CA 1
ATOM 735 C C . TYR A 1 99 ? -9.302 2.751 5.612 1.00 89.75 99 TYR A C 1
ATOM 737 O O . TYR A 1 99 ? -9.777 1.663 5.931 1.00 89.75 99 TYR A O 1
ATOM 745 N N . ASP A 1 100 ? -10.040 3.763 5.162 1.00 89.06 100 ASP A N 1
ATOM 746 C CA . ASP A 1 100 ? -11.486 3.657 4.955 1.00 89.06 100 ASP A CA 1
ATOM 747 C C . ASP A 1 100 ? -11.824 2.663 3.839 1.00 89.06 100 ASP A C 1
ATOM 749 O O . ASP A 1 100 ? -12.702 1.819 4.003 1.00 89.06 100 ASP A O 1
ATOM 753 N N . GLU A 1 101 ? -11.070 2.687 2.739 1.00 87.19 101 GLU A N 1
ATOM 754 C CA . GLU A 1 101 ? -11.211 1.714 1.649 1.00 87.19 101 GLU A CA 1
ATOM 755 C C . GLU A 1 101 ? -10.839 0.284 2.080 1.00 87.19 101 GLU A C 1
ATOM 757 O O . GLU A 1 101 ? -11.408 -0.684 1.574 1.00 87.19 101 GLU A O 1
ATOM 762 N N . ALA A 1 102 ? -9.890 0.133 3.008 1.00 86.56 102 ALA A N 1
ATOM 763 C CA . ALA A 1 102 ? -9.473 -1.168 3.523 1.00 86.56 102 ALA A CA 1
ATOM 764 C C . ALA A 1 102 ? -10.415 -1.722 4.602 1.00 86.56 102 ALA A C 1
ATOM 766 O O . ALA A 1 102 ? -10.471 -2.939 4.780 1.00 86.56 102 ALA A O 1
ATOM 767 N N . ALA A 1 103 ? -11.168 -0.866 5.302 1.00 84.31 103 ALA A N 1
ATOM 768 C CA . ALA A 1 103 ? -12.070 -1.242 6.392 1.00 84.31 103 ALA A CA 1
ATOM 769 C C . ALA A 1 103 ? -12.972 -2.460 6.105 1.00 84.31 103 ALA A C 1
ATOM 771 O O . ALA A 1 103 ? -12.988 -3.358 6.944 1.00 84.31 103 ALA A O 1
ATOM 772 N N . PRO A 1 104 ? -13.663 -2.579 4.951 1.00 81.31 104 PRO A N 1
ATOM 773 C CA . PRO A 1 104 ? -14.518 -3.741 4.681 1.00 81.31 104 PRO A CA 1
ATOM 774 C C . PRO A 1 104 ? -13.749 -5.047 4.438 1.00 81.31 104 PRO A C 1
ATOM 776 O O . PRO A 1 104 ? -14.347 -6.116 4.442 1.00 81.31 104 PRO A O 1
ATOM 779 N N . VAL A 1 105 ? -12.440 -4.978 4.190 1.00 78.19 105 VAL A N 1
ATOM 780 C CA . VAL A 1 105 ? -11.599 -6.136 3.852 1.00 78.19 105 VAL A CA 1
ATOM 781 C C . VAL A 1 105 ? -10.770 -6.600 5.053 1.00 78.19 105 VAL A C 1
ATOM 783 O O . VAL A 1 105 ? -10.436 -7.782 5.173 1.00 78.19 105 VAL A O 1
ATOM 786 N N . LEU A 1 106 ? -10.459 -5.688 5.972 1.00 74.06 106 LEU A N 1
ATOM 787 C CA . LEU A 1 106 ? -9.674 -5.948 7.174 1.00 74.06 106 LEU A CA 1
ATOM 788 C C . LEU A 1 106 ? -10.409 -6.892 8.135 1.00 74.06 106 LEU A C 1
ATOM 790 O O . LEU A 1 106 ? -11.498 -6.595 8.611 1.00 74.06 106 LEU A O 1
ATOM 794 N N . GLY A 1 107 ? -9.788 -8.030 8.459 1.00 64.94 107 GLY A N 1
ATOM 795 C CA . GLY A 1 107 ? -10.387 -9.023 9.359 1.00 64.94 107 GLY A CA 1
ATOM 796 C C . GLY A 1 107 ? -11.459 -9.907 8.712 1.00 64.94 107 GLY A C 1
ATOM 797 O O . GLY A 1 107 ? -12.182 -10.593 9.434 1.00 64.94 107 GLY A O 1
ATOM 798 N N . THR A 1 108 ? -11.557 -9.907 7.380 1.00 69.88 108 THR A N 1
ATOM 799 C CA . THR A 1 108 ? -12.375 -10.863 6.615 1.00 69.88 108 THR A CA 1
ATOM 800 C C . THR A 1 108 ? -11.601 -12.158 6.319 1.00 69.88 108 THR A C 1
ATOM 802 O O . THR A 1 108 ? -10.369 -12.153 6.368 1.00 69.88 108 THR A O 1
ATOM 805 N N . PRO A 1 109 ? -12.271 -13.265 5.933 1.00 66.19 109 PRO A N 1
ATOM 806 C CA . PRO A 1 109 ? -11.595 -14.488 5.480 1.00 66.19 109 PRO A CA 1
ATOM 807 C C . PRO A 1 109 ? -10.681 -14.273 4.262 1.00 66.19 109 PRO A C 1
ATOM 809 O O . PRO A 1 109 ? -9.707 -15.005 4.083 1.00 66.19 109 PRO A O 1
ATOM 812 N N . ALA A 1 110 ? -10.951 -13.248 3.446 1.00 68.00 110 ALA A N 1
ATOM 813 C CA . ALA A 1 110 ? -10.077 -12.854 2.343 1.00 68.00 110 ALA A CA 1
ATOM 814 C C . ALA A 1 110 ? -8.712 -12.339 2.846 1.00 68.00 110 ALA A C 1
ATOM 816 O O . ALA A 1 110 ? -7.694 -12.566 2.201 1.00 68.00 110 ALA A O 1
ATOM 817 N N . ASP A 1 111 ? -8.672 -11.729 4.034 1.00 70.38 111 ASP A N 1
ATOM 818 C CA . ASP A 1 111 ? -7.452 -11.395 4.781 1.00 70.38 111 ASP A CA 1
ATOM 819 C C . ASP A 1 111 ? -7.215 -12.393 5.932 1.00 70.38 111 ASP A C 1
ATOM 821 O O . ASP A 1 111 ? -6.765 -12.022 7.014 1.00 70.38 111 ASP A O 1
ATOM 825 N N . SER A 1 112 ? -7.523 -13.679 5.730 1.00 57.59 112 SER A N 1
ATOM 826 C CA . SER A 1 112 ? -7.359 -14.728 6.754 1.00 57.59 112 SER A CA 1
ATOM 827 C C . SER A 1 112 ? -5.913 -14.880 7.237 1.00 57.59 112 SER A C 1
ATOM 829 O O . SER A 1 112 ? -5.677 -15.167 8.409 1.00 57.59 112 SER A O 1
ATOM 831 N N . ALA A 1 113 ? -4.930 -14.601 6.375 1.00 64.69 113 ALA A N 1
ATOM 832 C CA . ALA A 1 113 ? -3.516 -14.532 6.755 1.00 64.69 113 ALA A CA 1
ATOM 833 C C . ALA A 1 113 ? -3.148 -13.245 7.530 1.00 64.69 113 ALA A C 1
ATOM 835 O O . ALA A 1 113 ? -2.013 -13.095 7.990 1.00 64.69 113 ALA A O 1
ATOM 836 N N . GLY A 1 114 ? -4.074 -12.287 7.644 1.00 74.56 114 GLY A N 1
ATOM 837 C CA . GLY A 1 114 ? -3.878 -10.989 8.284 1.00 74.56 114 GLY A CA 1
ATOM 838 C C . GLY A 1 114 ? -2.764 -10.165 7.643 1.00 74.56 114 GLY A C 1
ATOM 839 O O . GLY A 1 114 ? -2.115 -9.380 8.334 1.00 74.56 114 GLY A O 1
ATOM 840 N N . THR A 1 115 ? -2.482 -10.377 6.356 1.00 81.69 115 THR A N 1
ATOM 841 C CA . THR A 1 115 ? -1.370 -9.719 5.657 1.00 81.69 115 THR A CA 1
ATOM 842 C C . THR A 1 115 ? -1.674 -8.239 5.476 1.00 81.69 115 THR A C 1
ATOM 844 O O . THR A 1 115 ? -0.830 -7.396 5.786 1.00 81.69 115 THR A O 1
ATOM 847 N N . VAL A 1 116 ? -2.900 -7.919 5.053 1.00 85.69 116 VAL A N 1
ATOM 848 C CA . VAL A 1 116 ? -3.365 -6.537 4.923 1.00 85.69 116 VAL A CA 1
ATOM 849 C C . VAL A 1 116 ? -3.492 -5.928 6.314 1.00 85.69 116 VAL A C 1
ATOM 851 O O . VAL A 1 116 ? -2.865 -4.909 6.592 1.00 85.69 116 VAL A O 1
ATOM 854 N N . SER A 1 117 ? -4.165 -6.611 7.243 1.00 84.56 117 SER A N 1
ATOM 855 C CA . SER A 1 117 ? -4.308 -6.146 8.627 1.00 84.56 117 SER A CA 1
ATOM 856 C C . SER A 1 117 ? -2.973 -5.809 9.297 1.00 84.56 117 SER A C 1
ATOM 858 O O . SER A 1 117 ? -2.843 -4.765 9.935 1.00 84.56 117 SER A O 1
ATOM 860 N N . ARG A 1 118 ? -1.947 -6.654 9.138 1.00 86.44 118 ARG A N 1
ATOM 861 C CA . ARG A 1 118 ? -0.618 -6.430 9.724 1.00 86.44 118 ARG A CA 1
ATOM 862 C C . ARG A 1 118 ? 0.120 -5.274 9.059 1.00 86.44 118 ARG A C 1
ATOM 864 O O . ARG A 1 118 ? 0.767 -4.502 9.762 1.00 86.44 118 ARG A O 1
ATOM 871 N N . ALA A 1 119 ? 0.025 -5.142 7.736 1.00 87.94 119 ALA A N 1
ATOM 872 C CA . ALA A 1 119 ? 0.641 -4.033 7.016 1.00 87.94 119 ALA A CA 1
ATOM 873 C C . ALA A 1 119 ? 0.048 -2.689 7.458 1.00 87.94 119 ALA A C 1
ATOM 875 O O . ALA A 1 119 ? 0.793 -1.764 7.775 1.00 87.94 119 ALA A O 1
ATOM 876 N N . PHE A 1 120 ? -1.278 -2.604 7.569 1.00 89.31 120 PHE A N 1
ATOM 877 C CA . PHE A 1 120 ? -1.958 -1.403 8.046 1.00 89.31 120 PHE A CA 1
ATOM 878 C C . PHE A 1 120 ? -1.610 -1.100 9.510 1.00 89.31 120 PHE A C 1
ATOM 880 O O . PHE A 1 120 ? -1.184 0.009 9.811 1.00 89.31 120 PHE A O 1
ATOM 887 N N . LEU A 1 121 ? -1.661 -2.088 10.411 1.00 87.62 121 LEU A N 1
ATOM 888 C CA . LEU A 1 121 ? -1.235 -1.900 11.808 1.00 87.62 121 LEU A CA 1
ATOM 889 C C . LEU A 1 121 ? 0.217 -1.407 11.915 1.00 87.62 121 LEU A C 1
ATOM 891 O O . LEU A 1 121 ? 0.510 -0.505 12.699 1.00 87.62 121 LEU A O 1
ATOM 895 N N . SER A 1 122 ? 1.125 -1.978 11.117 1.00 88.81 122 SER A N 1
ATOM 896 C CA . SER A 1 122 ? 2.535 -1.575 11.099 1.00 88.81 122 SER A CA 1
ATOM 897 C C . SER A 1 122 ? 2.735 -0.161 10.560 1.00 88.81 122 SER A C 1
ATOM 899 O O . SER A 1 122 ? 3.635 0.540 11.017 1.00 88.81 122 SER A O 1
ATOM 901 N N . THR A 1 123 ? 1.933 0.267 9.587 1.00 89.12 123 THR A N 1
ATOM 902 C CA . THR A 1 123 ? 1.997 1.634 9.066 1.00 89.12 123 THR A CA 1
ATOM 903 C C . THR A 1 123 ? 1.453 2.622 10.087 1.00 89.12 123 THR A C 1
ATOM 905 O O . THR A 1 123 ? 2.131 3.606 10.364 1.00 89.12 123 THR A O 1
ATOM 908 N N . ALA A 1 124 ? 0.297 2.341 10.698 1.00 88.50 124 ALA A N 1
ATOM 909 C CA . ALA A 1 124 ? -0.285 3.184 11.741 1.00 88.50 124 ALA A CA 1
ATOM 910 C C . ALA A 1 124 ? 0.699 3.396 12.900 1.00 88.50 124 ALA A C 1
ATOM 912 O O . ALA A 1 124 ? 0.916 4.528 13.318 1.00 88.50 124 ALA A O 1
ATOM 913 N N . SER A 1 125 ? 1.374 2.340 13.369 1.00 87.12 125 SER A N 1
ATOM 914 C CA . SER A 1 125 ? 2.324 2.451 14.485 1.00 87.12 125 SER A CA 1
ATOM 915 C C . SER A 1 125 ? 3.563 3.303 14.180 1.00 87.12 125 SER A C 1
ATOM 917 O O . SER A 1 125 ? 4.180 3.823 15.107 1.00 87.12 125 SER A O 1
ATOM 919 N N . LYS A 1 126 ? 3.921 3.463 12.899 1.00 86.81 126 LYS A N 1
ATOM 920 C CA . LYS A 1 126 ? 5.045 4.298 12.439 1.00 86.81 126 LYS A CA 1
ATOM 921 C C . LYS A 1 126 ? 4.663 5.763 12.222 1.00 86.81 126 LYS A C 1
ATOM 923 O O . LYS A 1 126 ? 5.554 6.586 12.004 1.00 86.81 126 LYS A O 1
ATOM 928 N N . VAL A 1 127 ? 3.372 6.097 12.251 1.00 87.81 127 VAL A N 1
ATOM 929 C CA . VAL A 1 127 ? 2.908 7.483 12.149 1.00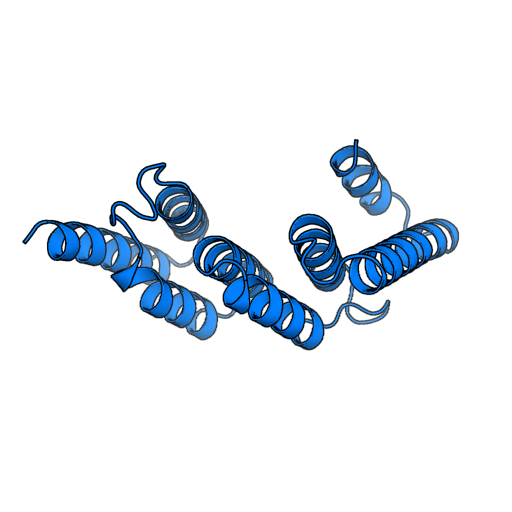 87.81 127 VAL A CA 1
ATOM 930 C C . VAL A 1 127 ? 3.355 8.243 13.398 1.00 87.81 127 VAL A C 1
ATOM 932 O O . VAL A 1 127 ? 3.099 7.816 14.522 1.00 87.81 127 VAL A O 1
ATOM 935 N N . LYS A 1 128 ? 4.065 9.360 13.189 1.00 86.19 128 LYS A N 1
ATOM 936 C CA . LYS A 1 128 ? 4.558 10.222 14.277 1.00 86.19 128 LYS A CA 1
ATOM 937 C C . LYS A 1 128 ? 3.450 11.064 14.901 1.00 86.19 128 LYS A C 1
ATOM 939 O O . LYS A 1 128 ? 3.526 11.375 16.084 1.00 86.19 128 LYS A O 1
ATOM 944 N N . ASP A 1 129 ? 2.458 11.433 14.098 1.00 88.12 129 ASP A N 1
ATOM 945 C CA . ASP A 1 129 ? 1.281 12.154 14.558 1.00 88.12 129 ASP A CA 1
ATOM 946 C C . ASP A 1 129 ? 0.430 11.242 15.459 1.00 88.12 129 ASP A C 1
ATOM 948 O O . ASP A 1 129 ? -0.027 10.171 15.045 1.00 88.12 129 ASP A O 1
ATOM 952 N N . GLY A 1 130 ? 0.279 11.645 16.721 1.00 87.44 130 GLY A N 1
ATOM 953 C CA . GLY A 1 130 ? -0.414 10.858 17.736 1.00 87.44 130 GLY A CA 1
ATOM 954 C C . GLY A 1 130 ? -1.921 10.762 17.503 1.00 87.44 130 GLY A C 1
ATOM 955 O O . GLY A 1 130 ? -2.491 9.695 17.734 1.00 87.44 130 GLY A O 1
ATOM 956 N N . GLU A 1 131 ? -2.543 11.836 17.016 1.00 89.06 131 GLU A N 1
ATOM 957 C CA . GLU A 1 131 ? -3.981 11.901 16.744 1.00 89.06 131 GLU A CA 1
ATOM 958 C C . GLU A 1 131 ? -4.323 11.043 15.526 1.00 89.06 131 GLU A C 1
ATOM 960 O O . GLU A 1 131 ? -5.193 10.169 15.586 1.00 89.06 131 GLU A O 1
ATOM 965 N N . LEU A 1 132 ? -3.553 11.202 14.447 1.00 87.69 132 LEU A N 1
ATOM 966 C CA . LEU A 1 132 ? -3.688 10.390 13.249 1.00 87.69 132 LEU A CA 1
ATOM 967 C C . LEU A 1 132 ? -3.454 8.910 13.558 1.00 87.69 132 LEU A C 1
ATOM 969 O O . LEU A 1 132 ? -4.233 8.062 13.128 1.00 87.69 132 LEU A O 1
ATOM 973 N N . ARG A 1 133 ? -2.418 8.571 14.332 1.00 88.94 133 ARG A N 1
ATOM 974 C CA . ARG A 1 133 ? -2.155 7.184 14.738 1.00 88.94 133 ARG A CA 1
ATOM 975 C C . ARG A 1 133 ? -3.333 6.575 15.492 1.00 88.94 133 ARG A C 1
ATOM 977 O O . ARG A 1 133 ? -3.697 5.430 15.206 1.00 88.94 133 ARG A O 1
ATOM 984 N N . GLU A 1 134 ? -3.909 7.302 16.447 1.00 89.62 134 GLU A N 1
ATOM 985 C CA . GLU A 1 134 ? -5.045 6.806 17.226 1.00 89.62 134 GLU A CA 1
ATOM 986 C C . GLU A 1 134 ? -6.276 6.633 16.337 1.00 89.62 134 GLU A C 1
ATOM 988 O O . GLU A 1 134 ? -6.901 5.575 16.366 1.00 89.62 134 GLU A O 1
ATOM 993 N N . MET A 1 135 ? -6.556 7.594 15.453 1.00 88.31 135 MET A N 1
ATOM 994 C CA . MET A 1 135 ? -7.646 7.495 14.481 1.00 88.31 135 MET A CA 1
ATOM 995 C C . MET A 1 135 ? -7.488 6.275 13.561 1.00 88.31 135 MET A C 1
ATOM 997 O O . MET A 1 135 ? -8.433 5.504 13.380 1.00 88.31 135 MET A O 1
ATOM 1001 N N . LEU A 1 136 ? -6.299 6.068 12.989 1.00 89.12 136 LEU A N 1
ATOM 1002 C CA . LEU A 1 136 ? -6.017 4.917 12.128 1.00 89.12 136 LEU A CA 1
ATOM 1003 C C . LEU A 1 136 ? -6.175 3.604 12.904 1.00 89.12 136 LEU A C 1
ATOM 1005 O O . LEU A 1 136 ? -6.808 2.667 12.421 1.00 89.12 136 LEU A O 1
ATOM 1009 N N . THR A 1 137 ? -5.664 3.544 14.134 1.00 87.56 137 THR A N 1
ATOM 1010 C CA . THR A 1 137 ? -5.779 2.361 15.000 1.00 87.56 137 THR A CA 1
ATOM 1011 C C . THR A 1 137 ? -7.233 2.081 15.388 1.00 87.56 137 THR A C 1
ATOM 1013 O O . THR A 1 137 ? -7.663 0.926 15.365 1.00 87.56 137 THR A O 1
ATOM 1016 N N . ALA A 1 138 ? -8.016 3.117 15.694 1.00 87.56 138 ALA A N 1
ATOM 1017 C CA . ALA A 1 138 ? -9.438 3.011 15.997 1.00 87.56 138 ALA A CA 1
ATOM 1018 C C . ALA A 1 138 ? -10.231 2.468 14.799 1.00 87.56 138 ALA A C 1
ATOM 1020 O O . ALA A 1 138 ? -11.044 1.561 14.974 1.00 87.56 138 ALA A O 1
ATOM 1021 N N . LYS A 1 139 ? -9.932 2.928 13.575 1.00 85.12 139 LYS A N 1
ATOM 1022 C CA . LYS A 1 139 ? -10.538 2.396 12.340 1.00 85.12 139 LYS A CA 1
ATOM 1023 C C . LYS A 1 139 ? -10.248 0.905 12.150 1.00 85.12 139 LYS A C 1
ATOM 1025 O O . LYS A 1 139 ? -11.160 0.137 11.852 1.00 85.12 139 LYS A O 1
ATOM 1030 N N . LEU A 1 140 ? -9.009 0.469 12.399 1.00 83.50 140 LEU A N 1
ATOM 1031 C CA . LEU A 1 140 ? -8.638 -0.952 12.323 1.00 83.50 140 LEU A CA 1
ATOM 1032 C C . LEU A 1 140 ? -9.362 -1.808 13.372 1.00 83.50 140 LEU A C 1
ATOM 1034 O O . LEU A 1 140 ? -9.743 -2.946 13.092 1.00 83.50 140 LEU A O 1
ATOM 1038 N N . ARG A 1 141 ? -9.558 -1.272 14.582 1.00 82.31 141 ARG A N 1
ATOM 1039 C CA . ARG A 1 141 ? -10.333 -1.939 15.639 1.00 82.31 141 ARG A CA 1
ATOM 1040 C C . ARG A 1 141 ? -11.807 -2.056 15.257 1.00 82.31 141 ARG A C 1
ATOM 1042 O O . ARG A 1 141 ? -12.360 -3.143 15.380 1.00 82.31 141 ARG A O 1
ATOM 1049 N N . ALA A 1 142 ? -12.408 -0.975 14.761 1.00 81.62 142 ALA A N 1
ATOM 1050 C CA . ALA A 1 142 ? -13.803 -0.954 14.332 1.00 81.62 142 ALA A CA 1
ATOM 1051 C C . ALA A 1 142 ? -14.069 -1.980 13.219 1.00 81.62 142 ALA A C 1
ATOM 1053 O O . ALA A 1 142 ? -15.002 -2.769 13.331 1.00 81.62 142 ALA A O 1
ATOM 1054 N N . ALA A 1 143 ? -13.193 -2.057 12.211 1.00 76.12 143 ALA A N 1
ATOM 1055 C CA . ALA A 1 143 ? -13.306 -3.024 11.116 1.00 76.12 143 ALA A CA 1
ATOM 1056 C C . ALA A 1 143 ? -13.356 -4.490 11.595 1.00 76.12 143 ALA A C 1
ATOM 1058 O O . ALA A 1 143 ? -14.172 -5.277 11.119 1.00 76.12 143 ALA A O 1
ATOM 1059 N N . ARG A 1 144 ? -12.538 -4.850 12.596 1.00 69.06 144 ARG A N 1
ATOM 1060 C CA . ARG A 1 144 ? -12.516 -6.203 13.186 1.00 69.06 144 ARG A CA 1
ATOM 1061 C C . ARG A 1 144 ? -13.777 -6.576 13.959 1.00 69.06 144 ARG A C 1
ATOM 1063 O O . ARG A 1 144 ? -14.056 -7.762 14.112 1.00 69.06 144 ARG A O 1
ATOM 1070 N N . ILE A 1 145 ? -14.467 -5.590 14.525 1.00 68.19 145 ILE A N 1
ATOM 1071 C CA . ILE A 1 145 ? -15.705 -5.817 15.276 1.00 68.19 145 ILE A CA 1
ATOM 1072 C C . ILE A 1 145 ? -16.846 -6.055 14.285 1.00 68.19 145 ILE A C 1
ATOM 1074 O O . ILE A 1 145 ? -17.612 -6.997 14.454 1.00 68.19 145 ILE A O 1
ATOM 1078 N N . THR A 1 146 ? -16.897 -5.264 13.212 1.00 63.19 146 THR A N 1
ATOM 1079 C CA . THR A 1 146 ? -17.935 -5.362 12.180 1.00 63.19 146 THR A CA 1
ATOM 1080 C C . THR A 1 146 ? -17.865 -6.661 11.373 1.00 63.19 146 THR A C 1
ATOM 1082 O O . THR A 1 146 ? -18.900 -7.145 10.939 1.00 63.19 146 THR A O 1
ATOM 1085 N N . SER A 1 147 ? -16.687 -7.273 11.195 1.00 55.84 147 SER A N 1
ATOM 1086 C CA . SER A 1 147 ? -16.563 -8.544 10.456 1.00 55.84 147 SER A CA 1
ATOM 1087 C C . SER A 1 147 ? -16.965 -9.798 11.252 1.00 55.84 147 SER A C 1
ATOM 1089 O O . SER A 1 147 ? -16.929 -10.899 10.703 1.00 55.84 147 SER A O 1
ATOM 1091 N N . ARG A 1 148 ? -17.301 -9.657 12.543 1.00 53.09 148 ARG A N 1
ATOM 1092 C CA . ARG A 1 148 ? -17.667 -10.758 13.456 1.00 53.09 148 ARG A CA 1
ATOM 1093 C C . ARG A 1 148 ? -19.164 -10.851 13.787 1.00 53.09 148 ARG A C 1
ATOM 1095 O O . ARG A 1 148 ? -19.523 -11.748 14.547 1.00 53.09 148 ARG A O 1
ATOM 1102 N N . GLY A 1 149 ? -19.995 -9.944 13.272 1.00 45.78 149 GLY A N 1
ATOM 1103 C CA . GLY A 1 149 ? -21.461 -9.996 13.382 1.00 45.78 149 GLY A CA 1
ATOM 1104 C C . GLY A 1 149 ? -22.085 -10.580 12.128 1.00 45.78 149 GLY A C 1
ATOM 1105 O O . GLY A 1 149 ? -23.096 -11.296 12.277 1.00 45.78 149 GLY A O 1
#

pLDDT: mean 77.28, std 15.28, range [41.31, 92.69]

Radius of gyration: 16.8 Å; chains: 1; bounding box: 48×30×40 Å

Secondary structure (DSSP, 8-state):
-HHHHHHHTTS---HHHHHHHHHHHHHHHHHHHH-TT-HHHHHHHHHHHHHS-GGGT--HHHHHHHHHHHHHH-HHHHHHHHHHHHHHHT-HHHHHHHHHHHTTTTTSGGGTT-HHHHHHHHHHHH-S-HHHHHHHHHHHHHHHHHTT-